Protein AF-A0A920M3J8-F1 (afdb_monomer)

Foldseek 3Di:
DDDDDDDPDDPDPPCCVPDPDDPPDWAKWAFADADPVRWTWTDGVNPRTDTHPPDDHGDIDTDD

Solvent-accessible surface area (backbone atoms only — not comparable to full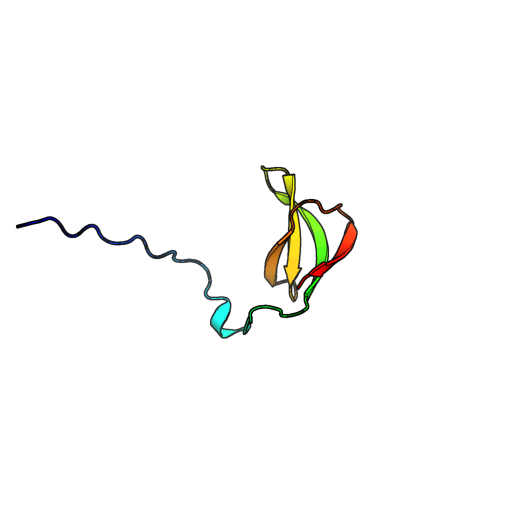-atom values): 4273 Å² total; per-residue (Å²): 136,82,84,78,78,80,78,84,71,85,86,69,85,74,57,65,84,81,45,87,83,59,92,73,49,78,44,74,32,46,22,74,46,62,47,101,84,70,38,17,31,23,41,48,94,82,73,46,79,40,83,38,75,95,59,53,74,72,41,77,46,81,44,95

Secondary structure (DSSP, 8-state):
----PPP-------GGGT----TT--EEEEEEEE-TTS-EEEEETTTEEEEETT--TT-EEEE-

Mean predicted aligned error: 8.89 Å

Sequence (64 aa):
MGKRRKKNYYKGPDITEKYNFFENQKIITKISDYDDNGVGRGYYEDEVPILVFNSIIGEKLEIK

Structure (mmCIF, N/CA/C/O backbone):
data_AF-A0A920M3J8-F1
#
_entry.id   AF-A0A920M3J8-F1
#
loop_
_atom_site.group_PDB
_atom_site.id
_atom_site.type_symbol
_atom_site.label_atom_id
_atom_site.label_alt_id
_atom_site.label_comp_id
_atom_site.label_asym_id
_atom_site.label_entity_id
_atom_site.label_seq_id
_atom_site.pdbx_PDB_ins_code
_atom_site.Cartn_x
_atom_site.Cartn_y
_atom_site.Cartn_z
_atom_site.occupancy
_atom_site.B_iso_or_equiv
_atom_site.auth_seq_id
_atom_site.auth_comp_id
_atom_site.auth_asym_id
_atom_site.auth_atom_id
_atom_site.pdbx_PDB_model_num
ATOM 1 N N . MET A 1 1 ? -13.714 46.051 8.398 1.00 46.47 1 MET A N 1
ATOM 2 C CA . MET A 1 1 ? -14.329 44.702 8.336 1.00 46.47 1 MET A CA 1
ATOM 3 C C . MET A 1 1 ? -13.449 43.788 7.492 1.00 46.47 1 MET A C 1
ATOM 5 O O . MET A 1 1 ? -13.426 43.930 6.277 1.00 46.47 1 MET A O 1
ATOM 9 N N . GLY A 1 2 ? -12.660 42.910 8.116 1.00 59.34 2 GLY A N 1
ATOM 10 C CA . GLY A 1 2 ? -11.790 41.979 7.388 1.00 59.34 2 GLY A CA 1
ATOM 11 C C . GLY A 1 2 ? -12.590 40.813 6.803 1.00 59.34 2 GLY A C 1
ATOM 12 O O . GLY A 1 2 ? -13.335 40.155 7.527 1.00 59.34 2 GLY A O 1
ATOM 13 N N . LYS A 1 3 ? -12.447 40.550 5.499 1.00 61.56 3 LYS A N 1
ATOM 14 C CA . LYS A 1 3 ? -13.046 39.377 4.844 1.00 61.56 3 LYS A CA 1
ATOM 15 C C . LYS A 1 3 ? -12.458 38.098 5.461 1.00 61.56 3 LYS A C 1
ATOM 17 O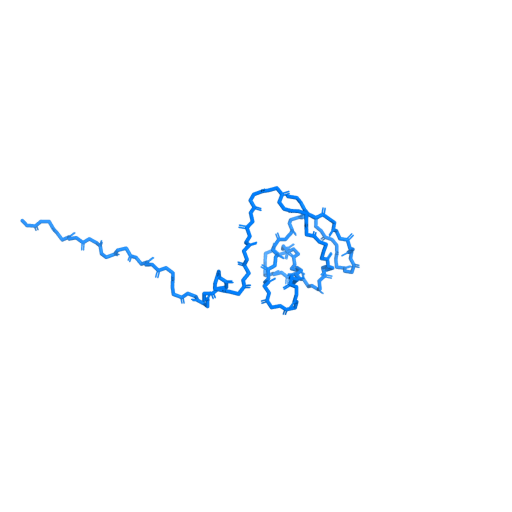 O . LYS A 1 3 ? -11.288 37.792 5.245 1.00 61.56 3 LYS A O 1
ATOM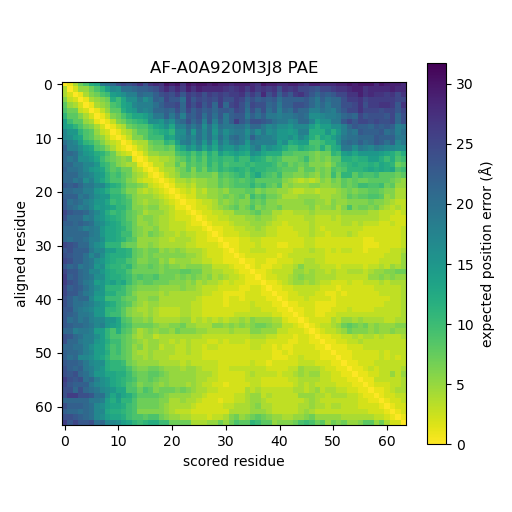 22 N N . ARG A 1 4 ? -13.261 37.335 6.213 1.00 67.31 4 ARG A N 1
ATOM 23 C CA . ARG A 1 4 ? -12.905 35.975 6.660 1.00 67.31 4 ARG A CA 1
ATOM 24 C C . ARG A 1 4 ? -12.733 35.088 5.421 1.00 67.31 4 ARG A C 1
ATOM 26 O O . ARG A 1 4 ? -13.703 34.839 4.708 1.00 67.31 4 ARG A O 1
ATOM 33 N N . ARG A 1 5 ? -11.514 34.609 5.155 1.00 68.69 5 ARG A N 1
ATOM 34 C CA . ARG A 1 5 ? -11.283 33.558 4.150 1.00 68.69 5 ARG A CA 1
ATOM 35 C C . ARG A 1 5 ? -11.960 32.276 4.640 1.00 68.69 5 ARG A C 1
ATOM 37 O O . ARG A 1 5 ? -11.648 31.801 5.731 1.00 68.69 5 ARG A O 1
ATOM 44 N N . LYS A 1 6 ? -12.894 31.728 3.856 1.00 66.75 6 LYS A N 1
ATOM 45 C CA . LYS A 1 6 ? -13.430 30.383 4.099 1.00 66.75 6 LYS A CA 1
ATOM 46 C C . LYS A 1 6 ? -12.270 29.401 3.936 1.00 66.75 6 LYS A C 1
ATOM 48 O O . LYS A 1 6 ? -11.629 29.390 2.888 1.00 66.75 6 LYS A O 1
ATOM 53 N N . LYS A 1 7 ? -11.959 28.633 4.982 1.00 65.44 7 LYS A N 1
ATOM 54 C CA . LYS A 1 7 ? -11.044 27.497 4.854 1.00 65.44 7 LYS A CA 1
ATOM 55 C C . LYS A 1 7 ? -11.730 26.482 3.943 1.00 65.44 7 LYS A C 1
ATOM 57 O O . LYS A 1 7 ? -12.865 26.095 4.213 1.00 65.44 7 LYS A O 1
ATOM 62 N N . ASN A 1 8 ? -11.071 26.107 2.855 1.00 61.69 8 ASN A N 1
ATOM 63 C CA . ASN A 1 8 ? -11.529 25.010 2.015 1.00 61.69 8 ASN A CA 1
ATOM 64 C C . ASN A 1 8 ? -11.259 23.723 2.793 1.00 61.69 8 ASN A C 1
ATOM 66 O O . ASN A 1 8 ? -10.137 23.227 2.805 1.00 61.69 8 ASN A O 1
ATOM 70 N N . TYR A 1 9 ? -12.266 23.244 3.518 1.00 58.50 9 TYR A N 1
ATOM 71 C CA . TYR A 1 9 ? -12.224 21.912 4.101 1.00 58.50 9 TYR A CA 1
ATOM 72 C C . TYR A 1 9 ? -12.309 20.900 2.959 1.00 58.50 9 TYR A C 1
ATOM 74 O O . TYR A 1 9 ? -13.154 21.039 2.070 1.00 58.50 9 TYR A O 1
ATOM 82 N N . TYR A 1 10 ? -11.407 19.923 2.964 1.00 56.84 10 TYR A N 1
ATOM 83 C CA . TYR A 1 10 ? -11.438 18.809 2.028 1.00 56.84 10 TYR A CA 1
ATOM 84 C C . TYR A 1 10 ? -12.774 18.067 2.188 1.00 56.84 10 TYR A C 1
ATOM 86 O O . TYR A 1 10 ? -13.103 17.613 3.280 1.00 56.84 10 TYR A O 1
ATOM 94 N N . LYS A 1 11 ? -13.568 17.999 1.112 1.00 55.88 11 LYS A N 1
ATOM 95 C CA . LYS A 1 11 ? -14.775 17.167 1.016 1.00 55.88 11 LYS A CA 1
ATOM 96 C C . LYS A 1 11 ? -14.428 15.921 0.208 1.00 55.88 11 LYS A C 1
ATOM 98 O O . LYS A 1 11 ? -14.732 15.857 -0.980 1.00 55.88 11 LYS A O 1
ATOM 103 N N . GLY A 1 12 ? -13.720 14.991 0.833 1.00 63.84 12 GLY A N 1
ATOM 104 C CA . GLY A 1 12 ? -13.547 13.642 0.302 1.00 63.84 12 GLY A CA 1
ATOM 105 C C . GLY A 1 12 ? -14.502 12.656 0.970 1.00 63.84 12 GLY A C 1
ATOM 106 O O . GLY A 1 12 ? -15.222 13.044 1.893 1.00 63.84 12 GLY A O 1
ATOM 107 N N . PRO A 1 13 ? -14.522 11.398 0.506 1.00 64.25 13 PRO A N 1
ATOM 108 C CA . PRO A 1 13 ? -15.190 10.318 1.220 1.00 64.25 13 PRO A CA 1
ATOM 109 C C . PRO A 1 13 ? -14.656 10.239 2.655 1.00 64.25 13 PRO A C 1
ATOM 111 O O . PRO A 1 13 ? -13.442 10.246 2.870 1.00 64.25 13 PRO A O 1
ATOM 114 N N . ASP A 1 14 ? -15.564 10.196 3.629 1.00 69.38 14 ASP A N 1
ATOM 115 C CA . ASP A 1 14 ? -15.193 10.025 5.028 1.00 69.38 14 ASP A CA 1
ATOM 116 C C . ASP A 1 14 ? -14.879 8.550 5.292 1.00 69.38 14 ASP A C 1
ATOM 118 O O . ASP A 1 14 ? -15.750 7.729 5.571 1.00 69.38 14 ASP A O 1
ATOM 122 N N . ILE A 1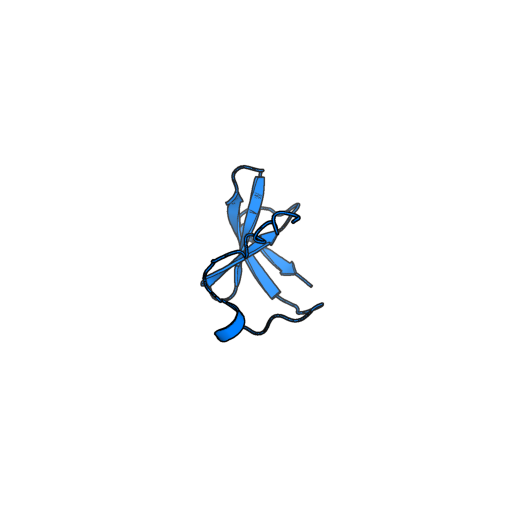 15 ? -13.606 8.201 5.139 1.00 71.88 15 ILE A N 1
ATOM 123 C CA . ILE A 1 15 ? -13.099 6.857 5.431 1.00 71.88 15 ILE A CA 1
ATOM 124 C C . ILE A 1 15 ? -13.010 6.580 6.939 1.00 71.88 15 ILE A C 1
ATOM 126 O O . ILE A 1 15 ? -12.893 5.419 7.330 1.00 71.88 15 ILE A O 1
ATOM 130 N N . THR A 1 16 ? -13.081 7.616 7.786 1.00 69.31 16 THR A N 1
ATOM 131 C CA . THR A 1 16 ? -12.887 7.483 9.240 1.00 69.31 16 THR A CA 1
ATOM 132 C C . THR A 1 16 ? -14.105 6.904 9.957 1.00 69.31 16 THR A C 1
ATOM 134 O O . THR A 1 16 ? -13.969 6.370 11.053 1.00 69.31 16 THR A O 1
ATOM 137 N N . GLU A 1 17 ? -15.279 6.914 9.317 1.00 73.88 17 GLU A N 1
ATOM 138 C CA . GLU A 1 17 ? -16.469 6.215 9.823 1.00 73.88 17 GLU A CA 1
ATOM 139 C C . GLU A 1 17 ? -16.330 4.686 9.749 1.00 73.88 17 GLU A C 1
ATOM 141 O O . GLU A 1 17 ? -16.873 3.970 10.592 1.00 73.88 17 GLU A O 1
ATOM 146 N N . LYS A 1 18 ? -15.607 4.176 8.741 1.00 77.25 18 LYS A N 1
ATOM 147 C CA . LYS A 1 18 ? -15.418 2.734 8.513 1.00 77.25 18 LYS A CA 1
ATOM 148 C C . LYS A 1 18 ? -14.126 2.198 9.119 1.00 77.25 18 LYS A C 1
ATOM 150 O O . LYS A 1 18 ? -14.104 1.075 9.619 1.00 77.25 18 LYS A O 1
ATOM 155 N N . TYR A 1 19 ? -13.050 2.977 9.044 1.00 79.31 19 TYR A N 1
ATOM 156 C CA . TYR A 1 19 ? -11.708 2.531 9.394 1.00 79.31 19 TYR A CA 1
ATOM 157 C C . TYR A 1 19 ? -11.078 3.478 10.413 1.00 79.31 19 TYR A C 1
ATOM 159 O O . TYR A 1 19 ? -10.918 4.672 10.165 1.00 79.31 19 TYR A O 1
ATOM 167 N N . ASN A 1 20 ? -10.669 2.923 11.554 1.00 80.94 20 ASN A N 1
ATOM 168 C CA . ASN A 1 20 ? -9.911 3.653 12.562 1.00 80.94 20 ASN A CA 1
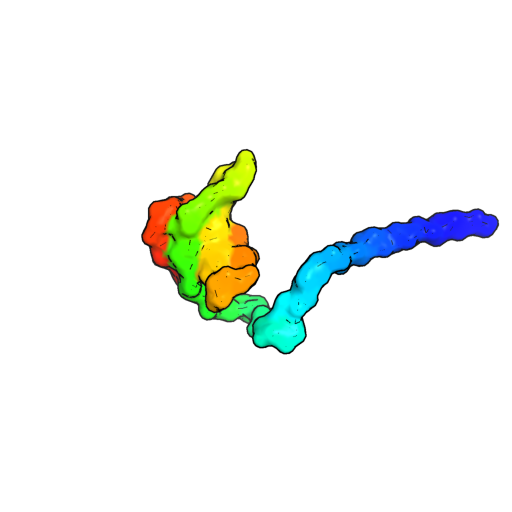ATOM 169 C C . ASN A 1 20 ? -8.415 3.471 12.307 1.00 80.94 20 ASN A C 1
ATOM 171 O O . ASN A 1 20 ? -7.861 2.412 12.602 1.00 80.94 20 ASN A O 1
ATOM 175 N N . PHE A 1 21 ? -7.779 4.507 11.765 1.00 82.44 21 PHE A N 1
ATOM 176 C CA . PHE A 1 21 ? -6.329 4.560 11.603 1.00 82.44 21 PHE A CA 1
ATOM 177 C C . PHE A 1 21 ? -5.675 5.170 12.841 1.00 82.44 21 PHE A C 1
ATOM 179 O O . PHE A 1 21 ? -6.136 6.191 13.357 1.00 82.44 21 PHE A O 1
ATOM 186 N N . PHE A 1 22 ? -4.576 4.572 13.293 1.00 83.12 22 PHE A N 1
ATOM 187 C CA . PHE A 1 22 ? -3.783 5.078 14.412 1.00 83.12 22 PHE A CA 1
ATOM 188 C C . PHE A 1 22 ? -2.318 5.218 14.005 1.00 83.12 22 PHE A C 1
ATOM 190 O O . PHE A 1 22 ? -1.814 4.460 13.176 1.00 83.12 22 PHE A O 1
ATOM 197 N N . GLU A 1 23 ? -1.609 6.170 14.610 1.00 79.19 23 GLU A N 1
ATOM 198 C CA . GLU A 1 23 ? -0.164 6.292 14.410 1.00 79.19 23 GLU A CA 1
ATOM 199 C C . GLU A 1 23 ? 0.549 4.999 14.843 1.00 79.19 23 GLU A C 1
ATOM 201 O O . GLU A 1 23 ? 0.236 4.436 15.894 1.00 79.19 23 GLU A O 1
ATOM 206 N N . ASN A 1 24 ? 1.546 4.556 14.068 1.00 82.12 24 ASN A N 1
ATOM 207 C CA . ASN A 1 24 ? 2.295 3.304 14.261 1.00 82.12 24 ASN A CA 1
ATOM 208 C C . ASN A 1 24 ? 1.508 2.010 13.998 1.00 82.12 24 ASN A C 1
ATOM 210 O O . ASN A 1 24 ? 1.971 0.924 14.378 1.00 82.12 24 ASN A O 1
ATOM 214 N N . GLN A 1 25 ? 0.324 2.098 13.393 1.00 84.94 25 GLN A N 1
ATOM 215 C CA . GLN A 1 25 ? -0.418 0.921 12.969 1.00 84.94 25 GLN A CA 1
ATOM 216 C C . GLN A 1 25 ? 0.343 0.189 11.865 1.00 84.94 25 GLN A C 1
ATOM 218 O O . GLN A 1 25 ? 0.711 0.762 10.846 1.00 84.94 25 GLN A O 1
ATOM 223 N N . LYS A 1 26 ? 0.514 -1.118 12.051 1.00 88.75 26 LYS A N 1
ATOM 224 C CA . LYS A 1 26 ? 1.104 -1.983 11.036 1.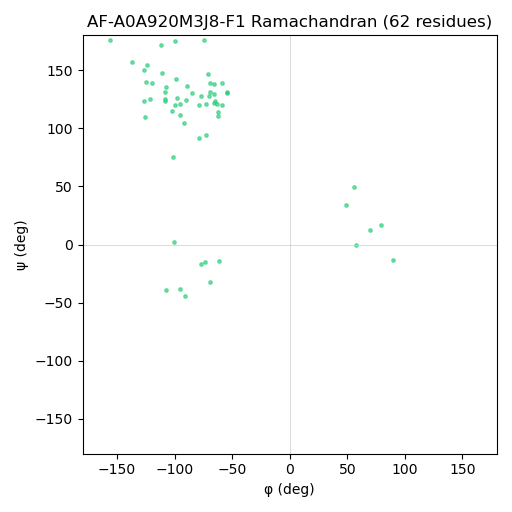00 88.75 26 LYS A CA 1
ATOM 225 C C . LYS A 1 26 ? 0.071 -2.317 9.967 1.00 88.75 26 LYS A C 1
ATOM 227 O O . LYS A 1 26 ? -0.955 -2.920 10.281 1.00 88.75 26 LYS A O 1
ATOM 232 N N . ILE A 1 27 ? 0.349 -1.949 8.723 1.00 88.25 27 ILE A N 1
ATOM 233 C CA . ILE A 1 27 ? -0.508 -2.220 7.570 1.00 88.25 27 ILE A CA 1
ATOM 234 C C . ILE A 1 27 ? 0.274 -3.029 6.546 1.00 88.25 27 ILE A C 1
ATOM 236 O O . ILE A 1 27 ? 1.338 -2.615 6.097 1.00 88.25 27 ILE A O 1
ATOM 240 N N . ILE A 1 28 ? -0.274 -4.176 6.151 1.00 89.94 28 ILE A N 1
ATOM 241 C CA . ILE A 1 28 ? 0.284 -4.983 5.069 1.00 89.94 28 ILE A CA 1
ATOM 242 C C . ILE A 1 28 ? -0.457 -4.617 3.791 1.00 89.94 28 ILE A C 1
ATOM 244 O O . ILE A 1 28 ? -1.671 -4.786 3.712 1.00 89.94 28 ILE A O 1
ATOM 248 N N . THR A 1 29 ? 0.265 -4.140 2.784 1.00 91.38 29 THR A N 1
ATOM 249 C CA . THR A 1 29 ? -0.321 -3.835 1.476 1.00 91.38 29 THR A CA 1
ATOM 250 C C . THR A 1 29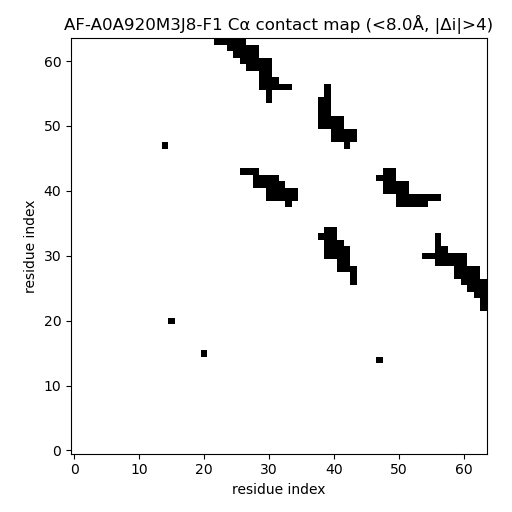 ? 0.579 -4.309 0.345 1.00 91.38 29 THR A C 1
ATOM 252 O O . THR A 1 29 ? 1.784 -4.511 0.521 1.00 91.38 29 THR A O 1
ATOM 255 N N . LYS A 1 30 ? -0.025 -4.530 -0.822 1.00 93.62 30 LYS A N 1
ATOM 256 C CA . LYS A 1 30 ? 0.683 -4.840 -2.060 1.00 93.62 30 LYS A CA 1
ATOM 257 C C . LYS A 1 30 ? 0.589 -3.635 -2.982 1.00 93.62 30 LYS A C 1
ATOM 259 O O . LYS A 1 30 ? -0.510 -3.136 -3.206 1.00 93.62 30 LYS A O 1
ATOM 264 N N . ILE A 1 31 ? 1.714 -3.211 -3.546 1.00 94.12 31 ILE A N 1
ATOM 265 C CA . ILE A 1 31 ? 1.723 -2.103 -4.503 1.00 94.12 31 ILE A CA 1
ATOM 266 C C . ILE A 1 31 ? 1.113 -2.570 -5.826 1.00 94.12 31 ILE A C 1
ATOM 268 O O . ILE A 1 31 ? 1.598 -3.531 -6.435 1.00 94.12 31 ILE A O 1
ATOM 272 N N . SER A 1 32 ? 0.040 -1.912 -6.253 1.00 92.94 32 SER A N 1
ATOM 273 C CA . SER A 1 32 ? -0.691 -2.205 -7.489 1.00 92.94 32 SER A CA 1
ATOM 274 C C . SER A 1 32 ? -0.167 -1.406 -8.674 1.00 92.94 32 SER A C 1
ATOM 276 O O . SER A 1 32 ? 0.001 -1.955 -9.762 1.00 92.94 32 SER A O 1
ATOM 278 N N . ASP A 1 33 ? 0.079 -0.120 -8.461 1.00 93.12 33 ASP A N 1
ATOM 279 C CA . ASP A 1 33 ? 0.348 0.866 -9.501 1.00 93.12 33 ASP A CA 1
ATOM 280 C C . ASP A 1 33 ? 1.140 2.056 -8.941 1.00 93.12 33 ASP A C 1
ATOM 282 O O . ASP A 1 33 ? 1.419 2.136 -7.743 1.00 93.12 33 ASP A O 1
ATOM 286 N N . TYR A 1 34 ? 1.518 2.973 -9.830 1.00 94.56 34 TYR A N 1
ATOM 287 C CA . TYR A 1 34 ? 2.136 4.248 -9.482 1.00 94.56 34 TYR A CA 1
ATOM 288 C C . TYR A 1 34 ? 1.180 5.401 -9.779 1.00 94.56 34 TYR A C 1
ATOM 290 O O . TYR A 1 34 ? 0.408 5.344 -10.736 1.00 94.56 34 TYR A O 1
ATOM 298 N N . ASP A 1 35 ? 1.252 6.460 -8.975 1.00 91.31 35 ASP A N 1
ATOM 299 C CA . ASP A 1 35 ? 0.642 7.739 -9.326 1.00 91.31 35 ASP A CA 1
ATOM 300 C C . ASP A 1 35 ? 1.434 8.486 -10.416 1.00 91.31 35 ASP A C 1
ATOM 302 O O . ASP A 1 35 ? 2.524 8.075 -10.817 1.00 91.31 35 ASP A O 1
ATOM 306 N N . ASP A 1 36 ? 0.901 9.625 -10.866 1.00 90.94 36 ASP A N 1
ATOM 307 C CA . ASP A 1 36 ? 1.532 10.467 -11.895 1.00 90.94 36 ASP A CA 1
ATOM 308 C C . ASP A 1 36 ? 2.916 11.014 -11.482 1.00 90.94 36 ASP A C 1
ATOM 310 O O . ASP A 1 36 ? 3.671 11.491 -12.328 1.00 90.94 36 ASP A O 1
ATOM 314 N N . ASN A 1 37 ? 3.267 10.941 -10.192 1.00 91.25 37 ASN A N 1
ATOM 315 C CA . ASN A 1 37 ? 4.557 11.361 -9.644 1.00 91.25 37 ASN A CA 1
ATOM 316 C C . ASN A 1 37 ? 5.514 10.178 -9.393 1.00 91.25 37 ASN A C 1
ATOM 318 O O . ASN A 1 37 ? 6.616 10.388 -8.883 1.00 91.25 37 ASN A O 1
ATOM 322 N N . GLY A 1 38 ? 5.116 8.945 -9.723 1.00 89.94 38 GLY A N 1
ATOM 323 C CA . GLY A 1 38 ? 5.907 7.736 -9.483 1.00 89.94 38 GLY A CA 1
ATOM 324 C C . GLY A 1 38 ? 5.851 7.209 -8.042 1.00 89.94 38 GLY A C 1
ATOM 325 O O . GLY A 1 38 ? 6.711 6.422 -7.648 1.00 89.94 38 GLY A O 1
ATOM 326 N N . VAL A 1 39 ? 4.875 7.634 -7.235 1.00 92.81 39 VAL A N 1
ATOM 327 C CA . VAL A 1 39 ? 4.650 7.127 -5.872 1.00 92.81 39 VAL A CA 1
ATOM 328 C C . VAL A 1 39 ? 3.804 5.863 -5.936 1.00 92.81 39 VAL A C 1
ATOM 330 O O . VAL A 1 39 ? 2.764 5.840 -6.594 1.00 92.81 39 VAL A O 1
ATOM 333 N N . GLY A 1 40 ? 4.240 4.803 -5.253 1.00 93.12 40 GLY A N 1
ATOM 334 C CA . GLY A 1 40 ? 3.508 3.539 -5.224 1.00 93.12 40 GLY A CA 1
ATOM 335 C C . GLY A 1 40 ? 2.170 3.686 -4.525 1.00 93.12 40 GLY A C 1
ATOM 336 O O . GLY A 1 40 ? 2.071 4.330 -3.479 1.00 93.12 40 GLY A O 1
ATOM 337 N N . ARG A 1 41 ? 1.141 3.072 -5.096 1.00 92.50 41 ARG A N 1
ATOM 338 C CA . ARG A 1 41 ? -0.186 2.953 -4.503 1.00 92.50 41 ARG A CA 1
ATOM 339 C C . ARG A 1 41 ? -0.411 1.514 -4.082 1.00 92.50 41 ARG A C 1
ATOM 341 O O . ARG A 1 41 ? -0.282 0.590 -4.881 1.00 92.50 41 ARG A O 1
ATOM 348 N N . GLY A 1 42 ? -0.720 1.342 -2.807 1.00 92.38 42 GLY A N 1
ATOM 349 C CA . GLY A 1 42 ? -1.352 0.144 -2.281 1.00 92.38 42 GLY A CA 1
ATOM 350 C C . GLY A 1 42 ? -2.767 0.471 -1.825 1.00 92.38 42 GLY A C 1
ATOM 351 O O . GLY A 1 42 ? -3.159 1.636 -1.758 1.00 92.38 42 GLY A O 1
ATOM 352 N N . TYR A 1 43 ? -3.521 -0.560 -1.474 1.00 89.62 43 TYR A N 1
ATOM 353 C CA . TYR A 1 43 ? -4.851 -0.407 -0.901 1.00 89.62 43 TYR A CA 1
ATOM 354 C C . TYR A 1 43 ? -4.925 -1.150 0.430 1.00 89.62 43 TYR A C 1
ATOM 356 O O . TYR A 1 43 ? -4.352 -2.234 0.586 1.00 89.62 43 TYR A O 1
ATOM 364 N N . TYR A 1 44 ? -5.589 -0.537 1.404 1.00 87.12 44 TYR A N 1
ATOM 365 C CA . TYR A 1 44 ? -6.006 -1.184 2.641 1.00 87.12 44 TYR A CA 1
ATOM 366 C C . TYR A 1 44 ? -7.463 -1.603 2.512 1.00 87.12 44 TYR A C 1
ATOM 368 O O . TYR A 1 44 ? -8.308 -0.765 2.185 1.00 87.12 44 TYR A O 1
ATOM 376 N N . GLU A 1 45 ? -7.730 -2.890 2.754 1.00 83.94 45 GLU A N 1
ATOM 377 C CA . GLU A 1 45 ? -9.063 -3.499 2.610 1.00 83.94 45 GLU A CA 1
ATOM 378 C C . GLU A 1 45 ? -9.721 -3.155 1.258 1.00 83.94 45 GLU A C 1
ATOM 380 O O . GLU A 1 45 ? -10.923 -2.933 1.184 1.00 83.94 45 GLU A O 1
ATOM 385 N N . ASP A 1 46 ? -8.906 -3.028 0.200 1.00 81.56 46 ASP A N 1
ATOM 386 C CA . ASP A 1 46 ? -9.282 -2.661 -1.176 1.00 81.56 46 ASP A CA 1
ATOM 387 C C . ASP A 1 46 ? -10.010 -1.305 -1.361 1.00 81.56 46 ASP A C 1
ATOM 389 O O . ASP A 1 46 ? -10.294 -0.909 -2.492 1.00 81.56 46 ASP A O 1
ATOM 393 N N . GLU A 1 47 ? -10.265 -0.550 -0.287 1.00 83.25 47 GLU A N 1
ATOM 394 C CA . GLU A 1 47 ? -11.007 0.721 -0.326 1.00 83.25 47 GLU A CA 1
ATOM 395 C C . GLU A 1 47 ? -10.110 1.949 -0.123 1.00 83.25 47 GLU A C 1
ATOM 397 O O . GLU A 1 47 ? -10.318 2.985 -0.762 1.00 83.25 47 GLU A O 1
ATOM 402 N N . VAL A 1 48 ? -9.125 1.868 0.779 1.00 85.25 48 VAL A N 1
ATOM 403 C CA . VAL A 1 48 ? -8.357 3.048 1.204 1.00 85.25 48 VAL A CA 1
ATOM 404 C C . VAL A 1 48 ? -6.994 3.072 0.515 1.00 85.25 48 VAL A C 1
ATOM 406 O O . VAL A 1 48 ? -6.169 2.198 0.791 1.00 85.25 48 VAL A O 1
ATOM 409 N N . PRO A 1 49 ? -6.714 4.061 -0.354 1.00 87.25 49 PRO A N 1
ATOM 410 C CA . PRO A 1 49 ? -5.423 4.158 -1.014 1.00 87.25 49 PRO A CA 1
ATOM 411 C C . PRO A 1 49 ? -4.337 4.561 -0.011 1.00 87.25 49 PRO A C 1
ATOM 413 O O . PRO A 1 49 ? -4.450 5.572 0.685 1.00 87.25 49 PRO A O 1
ATOM 416 N N . ILE A 1 50 ? -3.257 3.789 0.018 1.00 88.00 50 ILE A N 1
ATOM 417 C CA . ILE A 1 50 ? -2.041 4.075 0.774 1.00 88.00 50 ILE A CA 1
ATOM 418 C C . ILE A 1 50 ? -0.945 4.449 -0.214 1.00 88.00 50 ILE A C 1
ATOM 420 O O . ILE A 1 50 ? -0.625 3.692 -1.130 1.00 88.00 50 ILE A O 1
ATOM 424 N N . LEU A 1 51 ? -0.353 5.621 -0.004 1.00 90.81 51 LEU A N 1
ATOM 425 C CA . LEU A 1 51 ? 0.782 6.097 -0.782 1.00 90.81 51 LEU A CA 1
ATOM 426 C C . LEU A 1 51 ? 2.081 5.639 -0.122 1.00 90.81 51 LEU A C 1
ATOM 428 O O . LEU A 1 51 ? 2.323 5.924 1.051 1.00 90.81 51 LEU A O 1
ATOM 432 N N . VAL A 1 52 ? 2.921 4.946 -0.886 1.00 90.38 52 VAL A N 1
ATOM 433 C CA . VAL A 1 52 ? 4.173 4.358 -0.413 1.00 90.38 52 VAL A CA 1
ATOM 434 C C . VAL A 1 52 ? 5.320 4.839 -1.286 1.00 90.38 52 VAL A C 1
ATOM 436 O O . VAL A 1 52 ? 5.466 4.453 -2.449 1.00 90.38 52 VAL A O 1
ATOM 439 N N . PHE A 1 53 ? 6.164 5.685 -0.708 1.00 90.88 53 PHE A N 1
ATOM 440 C CA . PHE A 1 53 ? 7.375 6.156 -1.365 1.00 90.88 53 PHE A CA 1
ATOM 441 C C . PHE A 1 53 ? 8.417 5.040 -1.457 1.00 90.88 53 PHE A C 1
ATOM 443 O O . PHE A 1 53 ? 8.531 4.222 -0.548 1.00 90.88 53 PHE A O 1
ATOM 450 N N . ASN A 1 54 ? 9.207 5.057 -2.535 1.00 90.44 54 ASN A N 1
ATOM 451 C CA . ASN A 1 54 ? 10.305 4.114 -2.762 1.00 90.44 54 ASN A CA 1
ATOM 452 C C . ASN A 1 54 ? 9.864 2.640 -2.712 1.00 90.44 54 ASN A C 1
ATOM 454 O O . ASN A 1 54 ? 10.452 1.826 -2.005 1.00 90.44 54 ASN A O 1
ATOM 458 N N . SER A 1 55 ? 8.797 2.322 -3.441 1.00 90.12 55 SER A N 1
ATOM 459 C CA . SER A 1 55 ? 8.197 0.991 -3.468 1.00 90.12 55 SER A CA 1
ATOM 460 C C . SER A 1 55 ? 8.113 0.444 -4.891 1.00 90.12 55 SER A C 1
ATOM 462 O O . SER A 1 55 ? 8.096 1.211 -5.862 1.00 90.12 55 SER A O 1
ATOM 464 N N . ILE A 1 56 ? 8.090 -0.883 -5.031 1.00 92.31 56 ILE A N 1
ATOM 465 C CA . ILE A 1 56 ? 8.076 -1.568 -6.330 1.00 92.31 56 ILE A CA 1
ATOM 466 C C . ILE A 1 56 ? 6.696 -2.184 -6.592 1.00 92.31 56 ILE A C 1
ATOM 468 O O . ILE A 1 56 ? 6.120 -2.826 -5.717 1.00 92.31 56 ILE A O 1
ATOM 472 N N . ILE A 1 57 ? 6.158 -2.038 -7.809 1.00 92.75 57 ILE A N 1
ATOM 473 C CA . ILE A 1 57 ? 4.906 -2.715 -8.197 1.00 92.75 57 ILE A CA 1
ATOM 474 C C . ILE A 1 57 ? 5.026 -4.226 -7.960 1.00 92.75 57 ILE A C 1
ATOM 476 O O . ILE A 1 57 ? 5.979 -4.876 -8.388 1.00 92.75 57 ILE A O 1
ATOM 480 N N . GLY A 1 58 ? 4.020 -4.798 -7.302 1.00 90.81 58 GLY A N 1
ATOM 481 C CA . GLY A 1 58 ? 3.972 -6.213 -6.950 1.00 90.81 58 GLY A CA 1
ATOM 482 C C . GLY A 1 58 ? 4.593 -6.555 -5.594 1.00 90.81 58 GLY A C 1
ATOM 483 O O . GLY A 1 58 ? 4.340 -7.653 -5.090 1.00 90.81 58 GLY A O 1
ATOM 484 N N . GLU A 1 59 ? 5.342 -5.633 -4.989 1.00 90.44 59 GLU A N 1
ATOM 485 C CA . GLU A 1 59 ? 5.953 -5.795 -3.673 1.00 90.4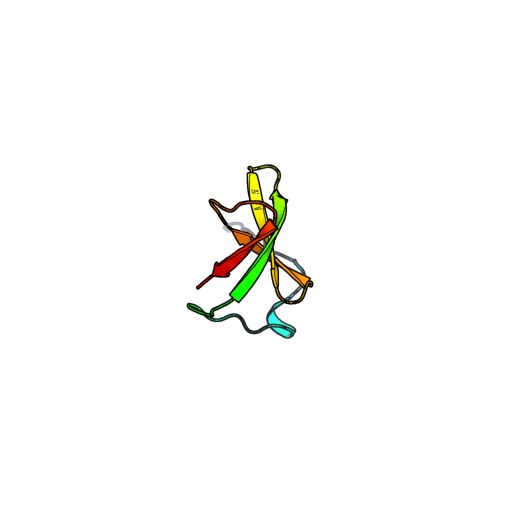4 59 GLU A CA 1
ATOM 486 C C . GLU A 1 59 ? 4.888 -5.812 -2.571 1.00 90.44 59 GLU A C 1
ATOM 488 O O . GLU A 1 59 ? 3.919 -5.050 -2.612 1.00 90.44 59 GLU A O 1
ATOM 493 N N . LYS A 1 60 ? 5.062 -6.702 -1.587 1.00 91.44 60 LYS A N 1
ATOM 494 C CA . LYS A 1 60 ? 4.268 -6.715 -0.353 1.00 91.44 60 LYS A CA 1
ATOM 495 C C . LYS A 1 60 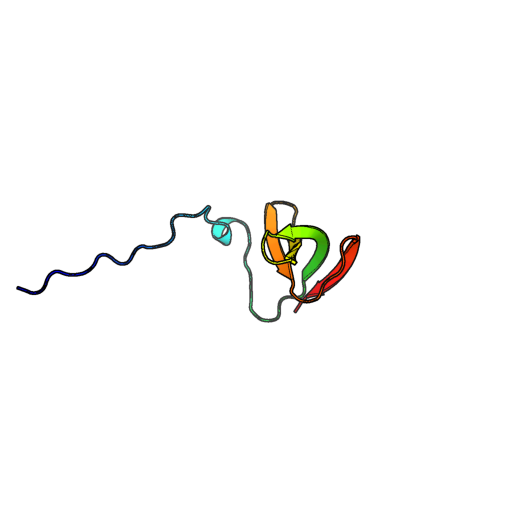? 5.077 -6.049 0.750 1.00 91.44 60 LYS A C 1
ATOM 497 O O . LYS A 1 60 ? 6.151 -6.542 1.088 1.00 91.44 60 LYS A O 1
ATOM 502 N N . LEU A 1 61 ? 4.540 -4.977 1.317 1.00 89.81 61 LEU A N 1
ATOM 503 C CA . LEU A 1 61 ? 5.197 -4.174 2.342 1.00 89.81 61 LEU A CA 1
ATOM 504 C C . LEU A 1 61 ? 4.373 -4.171 3.627 1.00 89.81 61 LEU A C 1
ATOM 506 O O . LEU A 1 61 ? 3.148 -4.065 3.586 1.00 89.81 61 LEU A O 1
ATOM 510 N N . GLU A 1 62 ? 5.067 -4.268 4.759 1.00 89.19 62 GLU A N 1
ATOM 511 C CA . GLU A 1 62 ? 4.526 -3.942 6.077 1.00 89.19 62 GLU A CA 1
ATOM 512 C C . GLU A 1 62 ? 4.923 -2.497 6.400 1.00 89.19 62 GLU A C 1
ATOM 514 O O . GLU A 1 62 ? 6.099 -2.183 6.579 1.00 89.19 62 GLU A O 1
ATOM 519 N N . ILE A 1 63 ? 3.933 -1.614 6.428 1.00 84.56 63 ILE A N 1
ATOM 520 C CA . ILE A 1 63 ? 4.073 -0.182 6.693 1.00 84.56 63 ILE A CA 1
ATOM 521 C C . ILE A 1 63 ? 3.726 0.049 8.161 1.00 84.56 63 ILE A C 1
ATOM 523 O O . ILE A 1 63 ? 2.824 -0.609 8.673 1.00 84.56 63 ILE A O 1
ATOM 527 N N . LYS A 1 64 ? 4.436 0.951 8.837 1.00 81.06 64 LYS A N 1
ATOM 528 C CA . LYS A 1 64 ? 4.202 1.327 10.234 1.00 81.06 64 LYS A CA 1
ATOM 529 C C . LYS A 1 64 ? 3.956 2.826 10.342 1.00 81.06 64 LYS A C 1
ATOM 531 O O . LYS A 1 64 ? 4.664 3.564 9.624 1.00 81.06 64 LYS A O 1
#

Radius of gyration: 15.93 Å; Cα contacts (8 Å, |Δi|>4): 85; chains: 1; bounding box: 27×51×26 Å

pLDDT: mean 81.75, std 12.09, range [46.47, 94.56]

Nearest PDB structures (foldseek):
  8amz-assembly1_J  TM=5.751E-01  e=1.182E+00  Spinacia oleracea
  9e8g-assembly1_A  TM=6.415E-01  e=4.116E+00  Homo sapiens
  7w3k-assembly1_B  TM=4.178E-01  e=5.282E+00  Homo sapiens
  7qo6-assembly1_H  TM=4.618E-01  e=8.172E+00  Saccharomyces cerevisiae
  6yw5-assembly1_AA  TM=5.163E-01  e=8.172E+00  Neurospora crassa OR74A